Protein AF-A0A7W0RF36-F1 (afdb_monomer_lite)

Secondary structure (DSSP, 8-state):
---------S-S--PPTTS-S----SSSS--HHHHHHHHHHHHHHTT--GGG-

Sequence (53 aa):
MGVLVAFSGRRGGRSAPPFDSLNVALSVGDEAEAVIENRRRVARAAGFEPWAL

Structure (mmCIF, N/CA/C/O backbone):
data_AF-A0A7W0RF36-F1
#
_entry.id   AF-A0A7W0RF36-F1
#
loop_
_atom_site.group_PDB
_atom_site.id
_atom_site.type_symbol
_atom_site.label_atom_id
_atom_site.label_alt_id
_atom_site.label_comp_id
_atom_site.label_asym_id
_atom_site.label_entity_id
_atom_site.label_seq_id
_atom_site.pdbx_PDB_ins_code
_atom_site.Cartn_x
_atom_site.Cartn_y
_atom_site.Cartn_z
_atom_site.occupancy
_atom_site.B_iso_or_equiv
_atom_site.auth_seq_id
_atom_site.auth_comp_id
_atom_site.auth_asym_id
_atom_site.auth_atom_id
_atom_site.pdbx_PDB_model_num
ATOM 1 N N . MET A 1 1 ? 18.477 3.693 -21.298 1.00 63.91 1 MET A N 1
ATOM 2 C CA . MET A 1 1 ? 18.430 3.762 -19.821 1.00 63.91 1 MET A CA 1
ATOM 3 C C . MET A 1 1 ? 17.124 4.417 -19.426 1.00 63.91 1 MET A C 1
ATOM 5 O O . MET A 1 1 ? 16.778 5.412 -20.048 1.00 63.91 1 MET A O 1
ATOM 9 N N . GLY A 1 2 ? 16.381 3.839 -18.484 1.00 90.19 2 GLY A N 1
ATOM 10 C CA . GLY A 1 2 ? 15.060 4.330 -18.083 1.00 90.19 2 GLY A CA 1
ATOM 11 C C . GLY A 1 2 ? 14.900 4.321 -16.568 1.00 90.19 2 GLY A C 1
ATOM 12 O O . GLY A 1 2 ? 15.616 3.601 -15.877 1.00 90.19 2 GLY A O 1
ATOM 13 N N . VAL A 1 3 ? 13.970 5.131 -16.070 1.00 93.19 3 VAL A N 1
ATOM 14 C CA . VAL A 1 3 ? 13.595 5.199 -14.653 1.00 93.19 3 VAL A CA 1
ATOM 15 C C . VAL A 1 3 ? 12.135 4.779 -14.536 1.00 93.19 3 VAL A C 1
ATOM 17 O O . VAL A 1 3 ? 11.300 5.245 -15.311 1.00 93.19 3 VAL A O 1
ATOM 20 N N . LEU A 1 4 ? 11.831 3.908 -13.574 1.00 91.69 4 LEU A N 1
ATOM 21 C CA . LEU A 1 4 ? 10.461 3.570 -13.202 1.00 91.69 4 LEU A CA 1
ATOM 22 C C . LEU A 1 4 ? 10.032 4.447 -12.024 1.00 91.69 4 LEU A C 1
ATOM 24 O O . LEU A 1 4 ? 10.711 4.486 -11.000 1.00 91.69 4 LEU A O 1
ATOM 28 N N . VAL A 1 5 ? 8.890 5.117 -12.159 1.00 94.38 5 VAL A N 1
ATOM 29 C CA . VAL A 1 5 ? 8.241 5.866 -11.077 1.00 94.38 5 VAL A CA 1
ATOM 30 C C . VAL A 1 5 ? 6.821 5.337 -10.938 1.00 94.38 5 VAL A C 1
ATOM 32 O O . VAL A 1 5 ? 6.094 5.251 -11.927 1.00 94.38 5 VAL A O 1
ATOM 35 N N . ALA A 1 6 ? 6.427 4.969 -9.723 1.00 91.69 6 ALA A N 1
ATOM 36 C CA . ALA A 1 6 ? 5.112 4.416 -9.434 1.00 91.69 6 ALA A CA 1
ATOM 37 C C . ALA A 1 6 ? 4.577 4.958 -8.105 1.00 91.69 6 ALA A C 1
ATOM 39 O O . ALA A 1 6 ? 5.340 5.255 -7.189 1.00 91.69 6 ALA A O 1
ATOM 40 N N . PHE A 1 7 ? 3.251 5.038 -8.000 1.00 95.25 7 PHE A N 1
ATOM 41 C CA . PHE A 1 7 ? 2.536 5.427 -6.788 1.00 95.25 7 PHE A CA 1
ATOM 42 C C . PHE A 1 7 ? 1.487 4.362 -6.480 1.00 95.25 7 PHE A C 1
ATOM 44 O O . PHE A 1 7 ? 0.702 3.992 -7.355 1.00 95.25 7 PHE A O 1
ATOM 51 N N . SER A 1 8 ? 1.464 3.856 -5.249 1.00 94.94 8 SER A N 1
ATOM 52 C CA . SER A 1 8 ? 0.428 2.922 -4.817 1.00 94.94 8 SER A CA 1
ATOM 53 C C . SER A 1 8 ? -0.848 3.661 -4.407 1.00 94.94 8 SER A C 1
ATOM 55 O O . SER A 1 8 ? -0.819 4.753 -3.841 1.00 94.94 8 SER A O 1
ATOM 57 N N . GLY A 1 9 ? -1.996 3.046 -4.696 1.00 96.69 9 GLY A N 1
ATOM 58 C CA . GLY A 1 9 ? -3.277 3.428 -4.098 1.00 96.69 9 GLY A CA 1
ATOM 59 C C . GLY A 1 9 ? -3.516 2.715 -2.762 1.00 96.69 9 GLY A C 1
ATOM 60 O O . GLY A 1 9 ? -2.664 1.986 -2.269 1.00 96.69 9 GLY A O 1
ATOM 61 N N . ARG A 1 10 ? -4.717 2.863 -2.188 1.00 97.56 10 ARG A N 1
ATOM 62 C CA . ARG A 1 10 ? -5.088 2.239 -0.897 1.00 97.56 10 ARG A CA 1
ATOM 63 C C . ARG A 1 10 ? -5.711 0.844 -0.989 1.00 97.56 10 ARG A C 1
ATOM 65 O O . ARG A 1 10 ? -5.958 0.233 0.049 1.00 97.56 10 ARG A O 1
ATOM 72 N N . ARG A 1 11 ? -6.007 0.349 -2.196 1.00 97.94 11 ARG A N 1
ATOM 73 C CA . ARG A 1 11 ? -6.710 -0.927 -2.436 1.00 97.94 11 ARG A CA 1
ATOM 74 C C . ARG A 1 11 ? -5.746 -2.111 -2.549 1.00 97.94 11 ARG A C 1
ATOM 76 O O . ARG A 1 11 ? -4.622 -1.945 -3.007 1.00 97.94 11 ARG A O 1
ATOM 83 N N . GLY A 1 12 ? -6.238 -3.311 -2.237 1.00 97.00 12 GLY A N 1
ATOM 84 C CA . GLY A 1 12 ? -5.551 -4.578 -2.520 1.00 97.00 12 GLY A CA 1
ATOM 85 C C . GLY A 1 12 ? -4.530 -5.017 -1.469 1.00 97.00 12 GLY A C 1
ATOM 86 O O . GLY A 1 12 ? -3.742 -5.928 -1.736 1.00 97.00 12 GLY A O 1
ATOM 87 N N . GLY A 1 13 ? -4.529 -4.396 -0.290 1.00 98.19 13 GLY A N 1
ATOM 88 C CA . GLY A 1 13 ? -3.654 -4.800 0.807 1.00 98.19 13 GLY A CA 1
ATOM 89 C C . GLY A 1 13 ? -4.349 -5.635 1.881 1.00 98.19 13 GLY A C 1
ATOM 90 O O . GLY A 1 13 ? -5.441 -6.165 1.669 1.00 98.19 13 GLY A O 1
ATOM 91 N N . ARG A 1 14 ? -3.662 -5.800 3.011 1.00 98.44 14 ARG A N 1
ATOM 92 C CA . ARG A 1 14 ? -4.047 -6.652 4.143 1.00 98.44 14 ARG A CA 1
ATOM 93 C C . ARG A 1 14 ? -4.319 -5.911 5.451 1.00 98.44 14 ARG A C 1
ATOM 95 O O . ARG A 1 14 ? -4.817 -6.544 6.375 1.00 98.44 14 ARG A O 1
ATOM 102 N N . SER A 1 15 ? -4.011 -4.623 5.529 1.00 98.62 15 SER A N 1
ATOM 103 C CA . SER A 1 15 ? -4.224 -3.835 6.742 1.00 98.62 15 SER A CA 1
ATOM 104 C C . SER A 1 15 ? -5.717 -3.722 7.058 1.00 98.62 15 SER A C 1
ATOM 106 O O . SER A 1 15 ? -6.548 -3.622 6.149 1.00 98.62 15 SER A O 1
ATOM 108 N N . ALA A 1 16 ? -6.052 -3.734 8.345 1.00 98.38 16 ALA A N 1
ATOM 109 C CA . ALA A 1 16 ? -7.407 -3.520 8.849 1.00 98.38 16 ALA A CA 1
ATOM 110 C C . ALA A 1 16 ? -7.662 -2.022 9.125 1.00 98.38 16 ALA A C 1
ATOM 112 O O . ALA A 1 16 ? -6.702 -1.247 9.169 1.00 98.38 16 ALA A O 1
ATOM 113 N N . PRO A 1 17 ? -8.922 -1.585 9.335 1.00 97.81 17 PRO A N 1
ATOM 114 C CA . PRO A 1 17 ? -9.203 -0.225 9.790 1.00 97.81 17 PRO A CA 1
ATOM 115 C C . PRO A 1 17 ? -8.417 0.111 11.071 1.00 97.81 17 PRO A C 1
ATOM 117 O O . PRO A 1 17 ? -8.320 -0.744 11.952 1.00 97.81 17 PRO A O 1
ATOM 120 N N . PRO A 1 18 ? -7.861 1.330 11.207 1.00 97.38 18 PRO A N 1
ATOM 121 C CA . PRO A 1 18 ? -8.023 2.501 10.334 1.00 97.38 18 PRO A CA 1
ATOM 122 C C . PRO A 1 18 ? -7.017 2.569 9.165 1.00 97.38 18 PRO A C 1
ATOM 124 O O . PRO A 1 18 ? -6.930 3.582 8.470 1.00 97.38 18 PRO A O 1
ATOM 127 N N . PHE A 1 19 ? -6.216 1.524 8.959 1.00 98.50 19 PHE A N 1
ATOM 128 C CA . PHE A 1 19 ? -5.140 1.477 7.968 1.00 98.50 19 PHE A CA 1
ATOM 129 C C . PHE A 1 19 ? -5.526 0.740 6.687 1.00 98.50 19 PHE A C 1
ATOM 131 O O . PHE A 1 19 ? -4.672 0.525 5.823 1.00 98.50 19 PHE A O 1
ATOM 138 N N . ASP A 1 20 ? -6.795 0.380 6.523 1.00 97.69 20 ASP A N 1
ATOM 139 C CA . ASP A 1 20 ? -7.227 -0.421 5.395 1.00 97.69 20 ASP A CA 1
ATOM 140 C C . ASP A 1 20 ? -6.937 0.269 4.039 1.00 97.69 20 ASP A C 1
ATOM 142 O O . ASP A 1 20 ? -6.918 1.497 3.901 1.00 97.69 20 ASP A O 1
ATOM 146 N N . SER A 1 21 ? -6.596 -0.461 2.975 1.00 97.69 21 SER A N 1
ATOM 147 C CA . SER A 1 21 ? -6.200 -1.879 2.935 1.00 97.69 21 SER A CA 1
ATOM 148 C C . SER A 1 21 ? -4.696 -2.052 2.677 1.00 97.69 21 SER A C 1
ATOM 150 O O . SER A 1 21 ? -4.101 -2.994 3.179 1.00 97.69 21 SER A O 1
ATOM 152 N N . LEU A 1 22 ? -4.061 -1.148 1.917 1.00 98.38 22 LEU A N 1
ATOM 153 C CA . LEU A 1 22 ? -2.660 -1.224 1.472 1.00 98.38 22 LEU A CA 1
ATOM 154 C C . LEU A 1 22 ? -1.792 -0.146 2.140 1.00 98.38 22 LEU A C 1
ATOM 156 O O . LEU A 1 22 ? -1.295 0.768 1.481 1.00 98.38 22 LEU A O 1
ATOM 160 N N . ASN A 1 23 ? -1.625 -0.223 3.457 1.00 98.12 23 ASN A N 1
ATOM 161 C CA . ASN A 1 23 ? -0.675 0.629 4.162 1.00 98.12 23 ASN A CA 1
ATOM 162 C C . ASN A 1 23 ? 0.760 0.085 4.029 1.00 98.12 23 ASN A C 1
ATOM 164 O O . ASN A 1 23 ? 0.998 -1.106 4.204 1.00 98.12 23 ASN A O 1
ATOM 168 N N . VAL A 1 24 ? 1.718 0.965 3.731 1.00 96.62 24 VAL A N 1
ATOM 169 C CA . VAL A 1 24 ? 3.150 0.625 3.597 1.00 96.62 24 VAL A CA 1
ATOM 170 C C . VAL A 1 24 ? 4.021 1.272 4.679 1.00 96.62 24 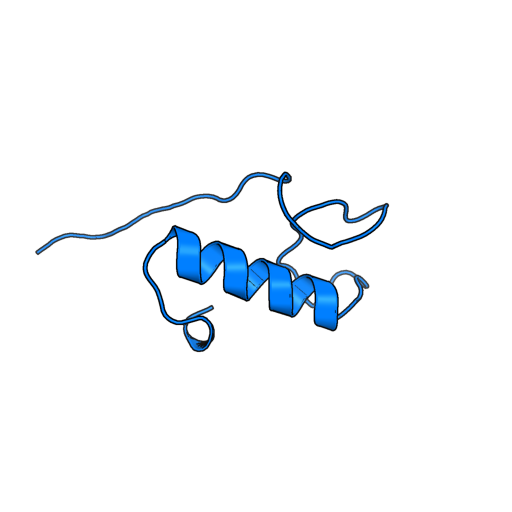VAL A C 1
ATOM 172 O O . VAL A 1 24 ? 5.239 1.086 4.678 1.00 96.62 24 VAL A O 1
ATOM 175 N N . ALA A 1 25 ? 3.423 2.034 5.597 1.00 96.38 25 ALA A N 1
ATOM 176 C CA . ALA A 1 25 ? 4.134 2.733 6.659 1.00 96.38 25 ALA A CA 1
ATOM 177 C C . ALA A 1 25 ? 4.301 1.848 7.904 1.00 96.38 25 ALA A C 1
ATOM 179 O O . ALA A 1 25 ? 3.315 1.381 8.468 1.00 96.38 25 ALA A O 1
ATOM 180 N N . LEU A 1 26 ? 5.546 1.682 8.363 1.00 95.56 26 LEU A N 1
ATOM 181 C CA . LEU A 1 26 ? 5.897 0.882 9.548 1.00 95.56 26 LEU A CA 1
ATOM 182 C C . LEU A 1 26 ? 5.807 1.659 10.874 1.00 95.56 26 LEU A C 1
ATOM 184 O O . LEU A 1 26 ? 5.933 1.072 11.940 1.00 95.56 26 LEU A O 1
ATOM 188 N N . SER A 1 27 ? 5.615 2.979 10.831 1.00 96.19 27 SER A N 1
ATOM 189 C CA . SER A 1 27 ? 5.759 3.862 12.000 1.00 96.19 27 SER A CA 1
ATOM 190 C C . SER A 1 27 ? 4.445 4.452 12.517 1.00 96.19 27 SER A C 1
ATOM 192 O O . SER A 1 27 ? 4.470 5.374 13.325 1.00 96.19 27 SER A O 1
ATOM 194 N N . VAL A 1 28 ? 3.300 3.981 12.019 1.00 97.31 28 VAL A N 1
ATOM 195 C CA . VAL A 1 28 ? 1.979 4.580 12.304 1.00 97.31 28 VAL A CA 1
ATOM 196 C C . VAL A 1 28 ? 1.101 3.728 13.223 1.00 97.31 28 VAL A C 1
ATOM 198 O O . VAL A 1 28 ? -0.038 4.100 13.481 1.00 97.31 28 VAL A O 1
ATOM 201 N N . GLY A 1 29 ? 1.629 2.610 13.733 1.00 97.44 29 GLY A N 1
ATOM 202 C CA . GLY A 1 29 ? 0.914 1.711 14.646 1.00 97.44 29 GLY A CA 1
ATOM 203 C C . GLY A 1 29 ? 0.035 0.658 13.964 1.00 97.44 29 GLY A C 1
ATOM 204 O O . GLY A 1 29 ? -0.834 0.093 14.620 1.00 97.44 29 GLY A O 1
ATOM 205 N N . ASP A 1 30 ? 0.240 0.406 12.670 1.00 98.44 30 ASP A N 1
ATOM 206 C CA . ASP A 1 30 ? -0.378 -0.724 11.968 1.00 98.44 30 ASP A CA 1
ATOM 207 C C . ASP A 1 30 ? 0.323 -2.044 12.322 1.00 98.44 30 ASP A C 1
ATOM 209 O O . ASP A 1 30 ? 1.446 -2.054 12.833 1.00 98.44 30 ASP A O 1
ATOM 213 N N . GLU A 1 31 ? -0.340 -3.158 12.031 1.00 98.31 31 GLU A N 1
ATOM 214 C CA . GLU A 1 31 ? 0.209 -4.490 12.248 1.00 98.31 31 GLU A CA 1
ATOM 215 C C . GLU A 1 31 ? 1.36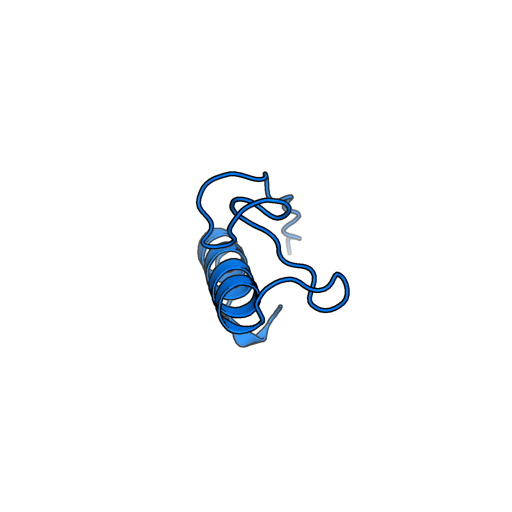9 -4.752 11.271 1.00 98.31 31 GLU A C 1
ATOM 217 O O . GLU A 1 31 ? 1.273 -4.517 10.060 1.00 98.31 31 GLU A O 1
ATOM 222 N N . ALA A 1 32 ? 2.522 -5.146 11.818 1.00 97.38 32 ALA A N 1
ATOM 223 C CA . ALA A 1 32 ? 3.782 -5.134 11.085 1.00 97.38 32 ALA A CA 1
ATOM 224 C C . ALA A 1 32 ? 3.780 -6.143 9.929 1.00 97.38 32 ALA A C 1
ATOM 226 O O . ALA A 1 32 ? 4.268 -5.839 8.839 1.00 97.38 32 ALA A O 1
ATOM 227 N N . GLU A 1 33 ? 3.205 -7.322 10.133 1.00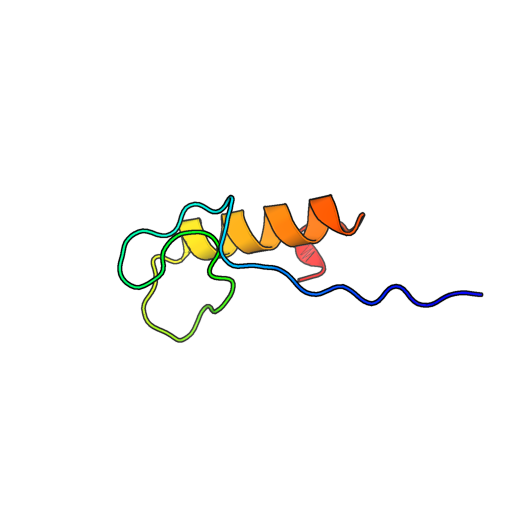 97.62 33 GLU A N 1
ATOM 228 C CA . GLU A 1 33 ? 3.106 -8.389 9.149 1.00 97.62 33 GLU A CA 1
ATOM 229 C C . GLU A 1 33 ? 2.232 -7.977 7.953 1.00 97.62 33 GLU A C 1
ATOM 231 O O . GLU A 1 33 ? 2.605 -8.229 6.800 1.00 97.62 33 GLU A O 1
ATOM 236 N N . ALA A 1 34 ? 1.123 -7.274 8.191 1.00 98.31 34 ALA A N 1
ATOM 237 C CA . ALA A 1 34 ? 0.256 -6.703 7.169 1.00 98.31 34 ALA A CA 1
ATOM 238 C C . ALA A 1 34 ? 0.998 -5.642 6.349 1.00 98.31 34 ALA A C 1
ATOM 240 O O . ALA A 1 34 ? 0.943 -5.670 5.115 1.00 98.31 34 ALA A O 1
ATOM 241 N N . VAL A 1 35 ? 1.749 -4.751 7.006 1.00 97.62 35 VAL A N 1
ATOM 242 C CA . VAL A 1 35 ? 2.567 -3.735 6.325 1.00 97.62 35 VAL A CA 1
ATOM 243 C C . VAL A 1 35 ? 3.675 -4.381 5.495 1.00 97.62 35 VAL A C 1
ATOM 245 O O . VAL A 1 35 ? 3.881 -3.996 4.342 1.00 97.62 35 VAL A O 1
ATOM 248 N N . ILE A 1 36 ? 4.370 -5.386 6.033 1.00 96.50 36 ILE A N 1
ATOM 249 C CA . ILE A 1 36 ? 5.407 -6.125 5.306 1.00 96.50 36 ILE A CA 1
ATOM 250 C C . ILE A 1 36 ? 4.798 -6.777 4.064 1.00 96.50 36 ILE A C 1
ATOM 252 O O . ILE A 1 36 ? 5.307 -6.576 2.962 1.00 96.50 36 ILE A O 1
ATOM 256 N N . GLU A 1 37 ? 3.681 -7.494 4.189 1.00 97.25 37 GLU A N 1
ATOM 257 C CA . GLU A 1 37 ? 3.004 -8.105 3.041 1.00 97.25 37 GLU A CA 1
ATOM 258 C C . GLU A 1 37 ? 2.548 -7.059 2.009 1.00 97.25 37 GLU A C 1
ATOM 260 O O . GLU A 1 37 ? 2.700 -7.273 0.803 1.00 97.25 37 GLU A O 1
ATOM 265 N N . ASN A 1 38 ? 2.065 -5.894 2.445 1.00 97.31 38 ASN A N 1
ATOM 266 C CA . ASN A 1 38 ? 1.712 -4.793 1.548 1.00 97.31 38 ASN A CA 1
ATOM 267 C C . ASN A 1 38 ? 2.933 -4.257 0.784 1.00 97.31 38 ASN A C 1
ATOM 269 O O . ASN A 1 38 ? 2.848 -4.066 -0.432 1.00 97.31 38 ASN A O 1
ATOM 273 N N . ARG A 1 39 ? 4.090 -4.085 1.441 1.00 96.25 39 ARG A N 1
ATOM 274 C CA . ARG A 1 39 ? 5.352 -3.713 0.769 1.00 96.25 39 ARG A CA 1
ATOM 275 C C . ARG A 1 39 ? 5.759 -4.769 -0.258 1.00 96.25 39 ARG A C 1
ATOM 277 O O . ARG A 1 39 ? 6.069 -4.417 -1.394 1.00 96.25 39 ARG A O 1
ATOM 284 N N . ARG A 1 40 ? 5.640 -6.065 0.068 1.00 96.06 40 ARG A N 1
ATOM 285 C CA . ARG A 1 40 ? 5.907 -7.155 -0.894 1.00 96.06 40 ARG A CA 1
ATOM 286 C C . ARG A 1 40 ? 4.981 -7.113 -2.108 1.00 96.06 40 ARG A C 1
ATOM 288 O O . ARG A 1 40 ? 5.392 -7.460 -3.215 1.00 96.06 40 ARG A O 1
ATOM 295 N N . ARG A 1 41 ? 3.715 -6.733 -1.923 1.00 95.94 41 ARG A N 1
ATOM 296 C CA . ARG A 1 41 ? 2.750 -6.564 -3.023 1.00 95.94 41 ARG A CA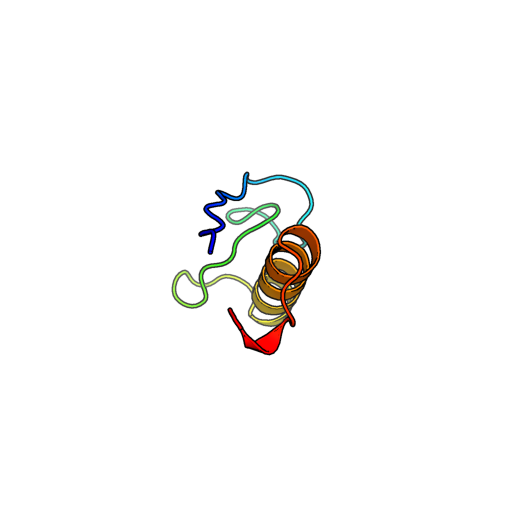 1
ATOM 297 C C . ARG A 1 41 ? 3.123 -5.391 -3.921 1.00 95.94 41 ARG A C 1
ATOM 299 O O . ARG A 1 41 ? 3.105 -5.556 -5.137 1.00 95.94 41 ARG A O 1
ATOM 306 N N . VAL A 1 42 ? 3.503 -4.253 -3.339 1.00 96.44 42 VAL A N 1
ATOM 307 C CA . VAL A 1 42 ? 3.943 -3.072 -4.099 1.00 96.44 42 VAL A CA 1
ATOM 308 C C . VAL A 1 42 ? 5.221 -3.371 -4.884 1.00 96.44 42 VAL A C 1
ATOM 310 O O . VAL A 1 42 ? 5.255 -3.095 -6.081 1.00 96.44 42 VAL A O 1
ATOM 313 N N . ALA A 1 43 ? 6.224 -4.000 -4.261 1.00 95.12 43 ALA A N 1
ATOM 314 C CA . ALA A 1 43 ? 7.465 -4.391 -4.935 1.00 95.12 43 ALA A CA 1
ATOM 315 C C . ALA A 1 43 ? 7.182 -5.291 -6.144 1.00 95.12 43 ALA A C 1
ATOM 317 O O . ALA A 1 43 ? 7.568 -4.956 -7.261 1.00 95.12 43 ALA A O 1
ATOM 318 N N . ARG A 1 44 ? 6.409 -6.371 -5.948 1.00 93.94 44 ARG A N 1
ATOM 319 C CA . ARG A 1 44 ? 6.032 -7.287 -7.036 1.00 93.94 44 ARG A CA 1
ATOM 320 C C . ARG A 1 44 ? 5.266 -6.586 -8.158 1.00 93.94 44 ARG A C 1
ATOM 322 O O . ARG A 1 44 ? 5.549 -6.843 -9.322 1.00 93.94 44 ARG A O 1
ATOM 329 N N . ALA A 1 45 ? 4.331 -5.6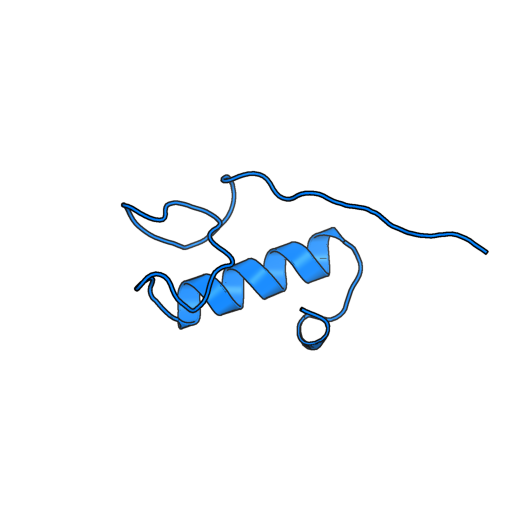91 -7.833 1.00 94.62 45 ALA A N 1
ATOM 330 C CA . ALA A 1 45 ? 3.572 -4.939 -8.835 1.00 94.62 45 ALA A CA 1
ATOM 331 C C . ALA A 1 45 ? 4.451 -3.975 -9.653 1.00 94.62 45 ALA A C 1
ATOM 333 O O . ALA A 1 45 ? 4.155 -3.715 -10.815 1.00 94.62 45 ALA A O 1
ATOM 334 N N . ALA A 1 46 ? 5.534 -3.472 -9.058 1.00 93.62 46 ALA A N 1
ATOM 335 C CA . ALA A 1 46 ? 6.523 -2.629 -9.721 1.00 93.62 46 ALA A CA 1
ATOM 336 C C . ALA A 1 46 ? 7.670 -3.426 -1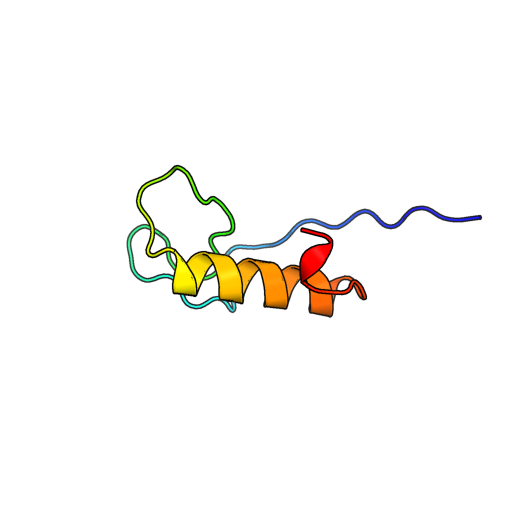0.382 1.00 93.62 46 ALA A C 1
ATOM 338 O O . ALA A 1 46 ? 8.560 -2.822 -10.973 1.00 93.62 46 ALA A O 1
ATOM 339 N N . GLY A 1 47 ? 7.658 -4.763 -10.311 1.00 93.00 47 GLY A N 1
ATOM 340 C CA . GLY A 1 47 ? 8.700 -5.618 -10.890 1.00 93.00 47 GLY A CA 1
ATOM 341 C C . GLY A 1 47 ? 9.996 -5.687 -10.074 1.00 93.00 47 GLY A C 1
ATOM 342 O O . GLY A 1 47 ? 11.040 -6.022 -10.628 1.00 93.00 47 GLY A O 1
ATOM 343 N N . PHE A 1 48 ? 9.942 -5.372 -8.777 1.00 90.44 48 PHE A N 1
ATOM 344 C CA . PHE A 1 48 ? 11.076 -5.447 -7.856 1.00 90.44 48 PHE A CA 1
ATOM 345 C C . PHE A 1 48 ? 10.970 -6.632 -6.899 1.00 90.44 48 PHE A C 1
ATOM 347 O O . PHE A 1 48 ? 9.880 -7.078 -6.528 1.00 90.44 48 PHE A O 1
ATOM 354 N N . GLU A 1 49 ? 12.132 -7.085 -6.432 1.00 85.94 49 GLU A N 1
ATOM 355 C CA . GLU A 1 49 ? 12.199 -8.021 -5.323 1.00 85.94 49 GLU A CA 1
ATOM 356 C C . GLU A 1 49 ? 11.722 -7.363 -4.015 1.00 85.94 49 GLU A C 1
ATOM 358 O O . GLU A 1 49 ? 11.975 -6.178 -3.783 1.00 85.94 49 GLU A O 1
ATOM 363 N N . PRO A 1 50 ? 11.054 -8.103 -3.115 1.00 70.81 50 PRO A N 1
ATOM 364 C CA . PRO A 1 50 ? 10.374 -7.508 -1.969 1.00 70.81 50 PRO A CA 1
ATOM 365 C C . PRO A 1 50 ? 11.291 -6.871 -0.921 1.00 70.81 50 PRO A C 1
ATOM 367 O O . PRO A 1 50 ? 10.821 -6.082 -0.109 1.00 70.81 50 PRO A O 1
ATOM 370 N N . TRP A 1 51 ? 12.578 -7.221 -0.926 1.00 70.19 51 TRP A N 1
ATOM 371 C CA . TRP A 1 51 ? 13.597 -6.633 -0.054 1.00 70.19 51 TRP A CA 1
ATOM 372 C C . TRP A 1 51 ? 14.110 -5.274 -0.555 1.00 70.19 51 TRP A C 1
ATOM 374 O O . TRP A 1 51 ? 14.892 -4.632 0.138 1.00 70.19 51 TRP A O 1
ATOM 384 N N . ALA A 1 52 ? 13.680 -4.825 -1.738 1.00 65.19 52 ALA A N 1
ATOM 385 C CA . ALA A 1 52 ? 14.048 -3.523 -2.288 1.00 65.19 52 ALA A CA 1
ATOM 386 C C . ALA A 1 52 ? 13.217 -2.349 -1.720 1.00 65.19 52 ALA A C 1
ATOM 388 O O . ALA A 1 52 ? 13.515 -1.203 -2.055 1.00 65.19 52 ALA A O 1
ATOM 389 N N . LEU A 1 53 ? 12.183 -2.620 -0.900 1.00 59.34 53 LEU A N 1
ATOM 390 C CA . LEU A 1 53 ? 11.282 -1.616 -0.310 1.00 59.34 53 LEU A CA 1
ATOM 391 C C . LEU A 1 53 ? 11.359 -1.536 1.211 1.00 59.34 53 LEU A C 1
ATOM 393 O O . LEU A 1 53 ? 10.790 -2.396 1.919 1.00 59.34 53 LEU A O 1
#

Radius of gyration: 11.46 Å; chains: 1; bounding box: 28×14×34 Å

Foldseek 3Di:
DDDDDDDDDQPDFVWDPPSHGQAQDPPPPTDNVRNLVSLCVVQVVSVHHSVVD

pLDDT: mean 93.18, std 9.25, range [59.34, 98.62]